Protein AF-A0A1Z1W593-F1 (afdb_monomer_lite)

Radius of gyration: 44.38 Å; chains: 1; bounding box: 66×49×146 Å

Structure (mmCIF, N/CA/C/O backbone):
data_AF-A0A1Z1W593-F1
#
_entry.id   AF-A0A1Z1W593-F1
#
loop_
_atom_site.group_PDB
_atom_site.id
_atom_site.type_symbol
_atom_site.label_atom_id
_atom_site.label_alt_id
_atom_site.label_comp_id
_atom_site.label_asym_id
_atom_site.label_entity_id
_atom_site.label_seq_id
_atom_site.pdbx_PDB_ins_code
_atom_site.Cartn_x
_atom_site.Cartn_y
_atom_site.Cartn_z
_atom_site.occupancy
_atom_site.B_iso_or_equiv
_atom_site.auth_seq_id
_atom_site.auth_comp_id
_atom_site.auth_asym_id
_atom_site.auth_atom_id
_atom_site.pdbx_PDB_model_num
ATOM 1 N N . MET A 1 1 ? 28.805 13.429 -65.434 1.00 44.75 1 MET A N 1
ATOM 2 C CA . MET A 1 1 ? 28.424 12.062 -65.014 1.00 44.75 1 MET A CA 1
ATOM 3 C C . MET A 1 1 ? 29.036 11.826 -63.631 1.00 44.75 1 MET A C 1
ATOM 5 O O . MET A 1 1 ? 30.224 11.563 -63.541 1.00 44.75 1 MET A O 1
ATOM 9 N N . PHE A 1 2 ? 28.294 12.066 -62.543 1.00 46.12 2 PHE A N 1
ATOM 10 C CA . PHE A 1 2 ? 28.848 11.975 -61.183 1.00 46.12 2 PHE A CA 1
ATOM 11 C C . P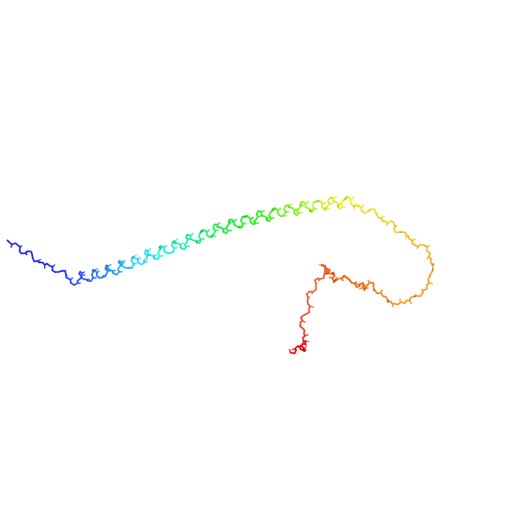HE A 1 2 ? 28.656 10.562 -60.634 1.00 46.12 2 PHE A C 1
ATOM 13 O O . PHE A 1 2 ? 27.530 10.134 -60.380 1.00 46.12 2 PHE A O 1
ATOM 20 N N . ALA A 1 3 ? 29.756 9.831 -60.462 1.00 52.62 3 ALA A N 1
ATOM 21 C CA . ALA A 1 3 ? 29.747 8.518 -59.836 1.00 52.62 3 ALA A CA 1
ATOM 22 C C . ALA A 1 3 ? 29.316 8.651 -58.364 1.00 52.62 3 ALA A C 1
ATOM 24 O O . ALA A 1 3 ? 30.081 9.098 -57.508 1.00 52.62 3 ALA A O 1
ATOM 25 N N . LYS A 1 4 ? 28.072 8.261 -58.056 1.00 55.56 4 LYS A N 1
ATOM 26 C CA . LYS A 1 4 ? 27.596 8.051 -56.680 1.00 55.56 4 LYS A CA 1
ATOM 27 C C . LYS A 1 4 ? 28.336 6.848 -56.089 1.00 55.56 4 LYS A C 1
ATOM 29 O O . LYS A 1 4 ? 27.862 5.716 -56.145 1.00 55.56 4 LYS A O 1
ATOM 34 N N . GLY A 1 5 ? 29.517 7.092 -55.528 1.00 55.59 5 GLY A N 1
ATOM 35 C CA . GLY A 1 5 ? 30.224 6.107 -54.718 1.00 55.59 5 GLY A CA 1
ATOM 36 C C . GLY A 1 5 ? 29.367 5.724 -53.511 1.00 55.59 5 GLY A C 1
ATOM 37 O O . GLY A 1 5 ? 28.984 6.586 -52.718 1.00 55.59 5 GLY A O 1
ATOM 38 N N . LYS A 1 6 ? 29.050 4.432 -53.372 1.00 60.06 6 LYS A N 1
ATOM 39 C CA . LYS A 1 6 ? 28.422 3.863 -52.172 1.00 60.06 6 LYS A CA 1
ATOM 40 C C . LYS A 1 6 ? 29.362 4.098 -50.984 1.00 60.06 6 LYS A C 1
ATOM 42 O O . LYS A 1 6 ? 30.270 3.302 -50.755 1.00 60.06 6 LYS A O 1
ATOM 47 N N . ARG A 1 7 ? 29.173 5.193 -50.238 1.00 63.38 7 ARG A N 1
ATOM 48 C CA . ARG A 1 7 ? 29.879 5.426 -48.970 1.00 63.38 7 ARG A CA 1
ATOM 49 C C . ARG A 1 7 ? 29.445 4.326 -48.004 1.00 63.38 7 ARG A C 1
ATOM 51 O O . ARG A 1 7 ? 28.331 4.358 -47.484 1.00 63.38 7 ARG A O 1
ATOM 58 N N . ARG A 1 8 ? 30.289 3.308 -47.819 1.00 63.28 8 ARG A N 1
ATOM 59 C CA . ARG A 1 8 ? 30.094 2.319 -46.756 1.00 63.28 8 ARG A CA 1
ATOM 60 C C . ARG A 1 8 ? 30.106 3.083 -45.434 1.00 63.28 8 ARG A C 1
ATOM 62 O O . ARG A 1 8 ? 30.942 3.962 -45.244 1.00 63.28 8 ARG A O 1
ATOM 69 N N . ALA A 1 9 ? 29.136 2.792 -44.573 1.00 65.44 9 ALA A N 1
ATOM 70 C CA . ALA A 1 9 ? 29.066 3.353 -43.233 1.00 65.44 9 ALA A CA 1
ATOM 71 C C . ALA A 1 9 ? 30.438 3.196 -42.553 1.00 65.44 9 ALA A C 1
ATOM 73 O O . ALA A 1 9 ? 30.936 2.077 -42.447 1.00 65.44 9 ALA A O 1
ATOM 74 N N . GLY A 1 10 ? 31.069 4.315 -42.185 1.00 75.50 10 GLY A N 1
ATOM 75 C CA . GLY A 1 10 ? 32.380 4.305 -41.541 1.00 75.50 10 GLY A CA 1
ATOM 76 C C . GLY A 1 10 ? 32.337 3.632 -40.161 1.00 75.50 10 GLY A C 1
ATOM 77 O O . GLY A 1 10 ? 31.246 3.438 -39.615 1.00 75.50 10 GLY A O 1
ATOM 78 N N . PRO A 1 11 ? 33.502 3.291 -39.584 1.00 74.19 11 PRO A N 1
ATOM 79 C CA . PRO A 1 11 ? 33.612 2.652 -38.266 1.00 74.19 11 PRO A CA 1
ATOM 80 C C . PRO A 1 11 ? 32.837 3.396 -37.163 1.00 74.19 11 PRO A C 1
ATOM 82 O O . PRO A 1 11 ? 32.210 2.755 -36.319 1.00 74.19 11 PRO A O 1
ATOM 85 N N . ASP A 1 12 ? 32.751 4.726 -37.241 1.00 83.62 12 ASP A N 1
ATOM 86 C CA . ASP A 1 12 ? 31.978 5.552 -36.304 1.00 83.62 12 ASP A CA 1
ATOM 87 C C . ASP A 1 12 ? 30.470 5.277 -36.352 1.00 83.62 12 ASP A C 1
ATOM 89 O O . ASP A 1 12 ? 29.800 5.276 -35.325 1.00 83.62 12 ASP A O 1
ATOM 93 N N . ASN A 1 13 ? 29.911 4.964 -37.524 1.00 87.06 13 ASN A N 1
ATOM 94 C CA . ASN A 1 13 ? 28.491 4.622 -37.641 1.00 87.06 13 ASN A CA 1
ATOM 95 C C . ASN A 1 13 ? 28.208 3.242 -37.027 1.00 87.06 13 ASN A C 1
ATOM 97 O O . ASN A 1 13 ? 27.169 3.031 -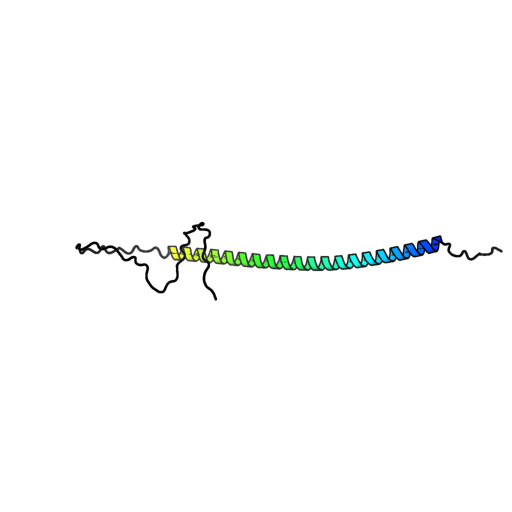36.406 1.00 87.06 13 ASN A O 1
ATOM 101 N N . THR A 1 14 ? 29.146 2.299 -37.145 1.00 87.88 14 THR A N 1
ATOM 102 C CA . THR A 1 14 ? 29.038 1.003 -36.461 1.00 87.88 14 THR A CA 1
ATOM 103 C C . THR A 1 14 ? 29.056 1.184 -34.944 1.00 87.88 14 THR A C 1
ATOM 105 O O . THR A 1 14 ? 28.209 0.606 -34.261 1.00 87.88 14 THR A O 1
ATOM 108 N N . ARG A 1 15 ? 29.947 2.043 -34.431 1.00 89.94 15 ARG A N 1
ATOM 109 C CA . ARG A 1 15 ? 30.009 2.399 -33.008 1.00 89.94 15 ARG A CA 1
ATOM 110 C C . ARG A 1 15 ? 28.716 3.057 -32.522 1.00 89.94 15 ARG A C 1
ATOM 112 O O . ARG A 1 15 ? 28.127 2.578 -31.559 1.00 89.94 15 ARG A O 1
ATOM 119 N N . LEU A 1 16 ? 28.219 4.076 -33.225 1.00 92.81 16 LEU A N 1
ATOM 120 C CA . LEU A 1 16 ? 26.972 4.764 -32.864 1.00 92.81 16 LEU A CA 1
ATOM 121 C C . LEU A 1 16 ? 25.762 3.821 -32.869 1.00 92.81 16 LEU A C 1
ATOM 123 O O . LEU A 1 16 ? 24.899 3.912 -32.003 1.00 92.81 16 LEU A O 1
ATOM 127 N N . ARG A 1 17 ? 25.695 2.867 -33.806 1.00 92.62 17 ARG A N 1
ATOM 128 C CA . ARG A 1 17 ? 24.638 1.839 -33.806 1.00 92.62 17 ARG A CA 1
ATOM 129 C C . ARG A 1 17 ? 24.736 0.915 -32.600 1.00 92.62 17 ARG A C 1
ATOM 131 O O . ARG A 1 17 ? 23.706 0.506 -32.073 1.00 92.62 17 ARG A O 1
ATOM 138 N N . GLN A 1 18 ? 25.947 0.559 -32.184 1.00 94.81 18 GLN A N 1
ATOM 139 C CA . GLN A 1 18 ? 26.154 -0.261 -30.996 1.00 94.81 18 GLN A CA 1
ATOM 140 C C . GLN A 1 18 ? 25.754 0.499 -29.727 1.00 94.81 18 GLN A C 1
ATOM 142 O O . GLN A 1 18 ? 25.011 -0.041 -28.912 1.00 94.81 18 GLN A O 1
ATOM 147 N N . GLU A 1 19 ? 26.175 1.756 -29.597 1.00 96.19 19 GLU A N 1
ATOM 148 C CA . GLU A 1 19 ? 25.792 2.631 -28.484 1.00 96.19 19 GLU A CA 1
ATOM 149 C C . GLU A 1 19 ? 24.270 2.842 -28.438 1.00 96.19 19 GLU A C 1
ATOM 151 O O . GLU A 1 19 ? 23.668 2.675 -27.378 1.00 96.19 19 GLU A O 1
ATOM 156 N N . ASN A 1 20 ? 23.620 3.079 -29.583 1.00 96.25 20 ASN A N 1
ATOM 157 C CA . ASN A 1 20 ? 22.160 3.183 -29.656 1.00 96.25 20 ASN A CA 1
ATOM 158 C C . ASN A 1 20 ? 21.459 1.900 -29.202 1.00 96.25 20 ASN A C 1
ATOM 160 O O . ASN A 1 20 ? 20.534 1.984 -28.403 1.00 96.25 20 ASN A O 1
ATOM 164 N N . ARG A 1 21 ? 21.923 0.713 -29.615 1.00 97.00 21 ARG A N 1
ATOM 165 C CA . ARG A 1 21 ? 21.344 -0.561 -29.139 1.00 97.00 21 ARG A CA 1
ATOM 166 C C . ARG A 1 21 ? 21.482 -0.729 -27.625 1.00 97.00 21 ARG A C 1
ATOM 168 O O . ARG A 1 21 ? 20.565 -1.223 -26.974 1.00 97.00 21 ARG A O 1
ATOM 175 N N . LEU A 1 22 ? 22.617 -0.318 -27.055 1.00 97.88 22 LEU A N 1
ATOM 176 C CA . LEU A 1 22 ? 22.827 -0.358 -25.605 1.00 97.88 22 LEU A CA 1
ATOM 177 C C . LEU A 1 22 ? 21.884 0.610 -24.879 1.00 97.88 22 LEU A C 1
ATOM 179 O O . LEU A 1 22 ? 21.287 0.244 -23.865 1.00 97.88 22 LEU A O 1
ATOM 183 N N . LEU A 1 23 ? 21.720 1.828 -25.400 1.00 97.94 23 LEU A N 1
ATOM 184 C CA . LEU A 1 23 ? 20.799 2.820 -24.846 1.00 97.94 23 LEU A CA 1
ATOM 185 C C . LEU A 1 23 ? 19.340 2.370 -24.961 1.00 97.94 23 LEU A C 1
ATOM 187 O O . LEU A 1 23 ? 18.603 2.472 -23.983 1.00 97.94 23 LEU A O 1
ATOM 191 N N . GLU A 1 24 ? 18.933 1.808 -26.097 1.00 98.12 24 GLU A N 1
ATOM 192 C CA . GLU A 1 24 ? 17.606 1.216 -26.294 1.00 98.12 24 GLU A CA 1
ATOM 193 C C . GLU A 1 24 ? 17.337 0.103 -25.275 1.00 98.12 24 GL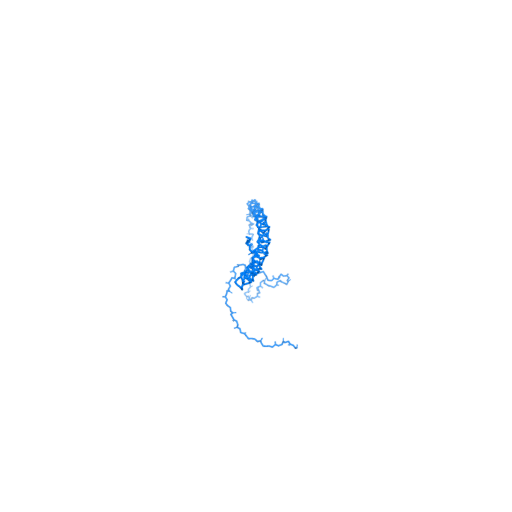U A C 1
ATOM 195 O O . GLU A 1 24 ? 16.286 0.100 -24.630 1.00 98.12 24 GLU A O 1
ATOM 200 N N . GLY A 1 25 ? 18.312 -0.787 -25.054 1.00 98.31 25 GLY A N 1
ATOM 201 C CA . GLY A 1 25 ? 18.230 -1.831 -24.031 1.00 98.31 25 GLY A CA 1
ATOM 202 C C . GLY A 1 25 ? 18.067 -1.263 -22.619 1.00 98.31 25 GLY A C 1
ATOM 203 O O . GLY A 1 25 ? 17.197 -1.706 -21.866 1.00 98.31 25 GLY A O 1
ATOM 204 N N . ARG A 1 26 ? 18.837 -0.225 -22.266 1.00 98.44 26 ARG A N 1
ATOM 205 C CA . ARG A 1 26 ? 18.705 0.455 -20.965 1.00 98.44 26 ARG A CA 1
ATOM 206 C C . ARG A 1 26 ? 17.350 1.140 -20.810 1.00 98.44 26 ARG A C 1
ATOM 208 O O . ARG A 1 26 ? 16.731 1.014 -19.759 1.00 98.44 26 ARG A O 1
ATOM 215 N N . ILE A 1 27 ? 16.863 1.830 -21.840 1.00 98.31 27 ILE A N 1
ATOM 216 C CA . ILE A 1 27 ? 15.545 2.480 -21.825 1.00 98.31 27 ILE A CA 1
ATOM 217 C C . ILE A 1 27 ? 14.440 1.435 -21.647 1.00 98.31 27 ILE A C 1
ATOM 219 O O . ILE A 1 27 ? 13.526 1.642 -20.845 1.00 98.31 27 ILE A O 1
ATOM 223 N N . ALA A 1 28 ? 14.520 0.305 -22.352 1.00 98.38 28 ALA A N 1
ATOM 224 C CA . ALA A 1 28 ? 13.571 -0.792 -22.198 1.00 98.38 28 ALA A CA 1
ATOM 225 C C . ALA A 1 28 ? 13.577 -1.344 -20.764 1.00 98.38 28 ALA A C 1
ATOM 227 O O . ALA A 1 28 ? 12.507 -1.518 -20.172 1.00 98.38 28 ALA A O 1
ATOM 228 N N . TRP A 1 29 ? 14.766 -1.530 -20.182 1.00 98.38 29 TRP A N 1
ATOM 229 C CA . TRP A 1 29 ? 14.920 -1.958 -18.794 1.00 98.38 29 TRP A CA 1
ATOM 230 C C . TRP A 1 29 ? 14.298 -0.960 -17.810 1.00 98.38 29 TRP A C 1
ATOM 232 O O . TRP A 1 29 ? 13.442 -1.353 -17.019 1.00 98.38 29 TRP A O 1
ATOM 242 N N . TYR A 1 30 ? 14.625 0.336 -17.907 1.00 98.56 30 TYR A N 1
ATOM 243 C CA . TYR A 1 30 ? 14.048 1.366 -17.033 1.00 98.56 30 TYR A CA 1
ATOM 244 C C . TYR A 1 30 ? 12.523 1.428 -17.155 1.00 98.56 30 TYR A C 1
ATOM 246 O O . TYR A 1 30 ? 11.827 1.510 -16.147 1.00 98.56 30 TYR A O 1
ATOM 254 N N . ARG A 1 31 ? 11.975 1.330 -18.373 1.00 98.56 31 ARG A N 1
ATOM 255 C CA . ARG A 1 31 ? 10.519 1.297 -18.590 1.00 98.56 31 ARG A CA 1
ATOM 256 C C . ARG A 1 31 ? 9.861 0.080 -17.951 1.00 98.56 31 ARG A C 1
ATOM 258 O O . ARG A 1 31 ? 8.740 0.195 -17.464 1.00 98.56 31 ARG A O 1
ATOM 265 N N . SER A 1 32 ? 10.512 -1.080 -17.996 1.00 98.25 32 SER A N 1
ATOM 266 C CA . SER A 1 32 ? 10.015 -2.282 -17.323 1.00 98.25 32 SER A CA 1
ATOM 267 C C . SER A 1 32 ? 10.067 -2.114 -15.809 1.00 98.25 32 SER A C 1
ATOM 269 O O . SER A 1 32 ? 9.083 -2.376 -15.128 1.00 98.25 32 SER A O 1
ATOM 271 N N . HIS A 1 33 ? 11.186 -1.610 -15.291 1.00 98.38 33 HIS A N 1
ATOM 272 C CA . HIS A 1 33 ? 11.375 -1.402 -13.863 1.00 98.38 33 HIS A CA 1
ATOM 273 C C . HIS A 1 33 ? 10.365 -0.398 -13.289 1.00 98.38 33 HIS A C 1
ATOM 275 O O . HIS A 1 33 ? 9.721 -0.678 -12.282 1.00 98.38 33 HIS A O 1
ATOM 281 N N . LEU A 1 34 ? 10.144 0.729 -13.973 1.00 98.44 34 LEU A N 1
ATOM 282 C CA . LEU A 1 34 ? 9.137 1.719 -13.581 1.00 98.44 34 LEU A CA 1
ATOM 283 C C . LEU A 1 34 ? 7.713 1.152 -13.600 1.00 98.44 34 LEU A C 1
ATOM 285 O O . LEU A 1 34 ? 6.913 1.507 -12.738 1.00 98.44 34 LEU A O 1
ATOM 289 N N . ARG A 1 35 ? 7.394 0.248 -14.538 1.00 98.44 35 ARG A N 1
ATOM 290 C CA . ARG A 1 35 ? 6.106 -0.464 -14.535 1.00 98.44 35 ARG A CA 1
ATOM 291 C C . ARG A 1 35 ? 5.951 -1.325 -13.283 1.00 98.44 35 ARG A C 1
ATOM 293 O O . ARG A 1 35 ? 4.942 -1.188 -12.599 1.00 98.44 35 ARG A O 1
ATOM 300 N N . THR A 1 36 ? 6.967 -2.115 -12.937 1.00 98.38 36 THR A N 1
ATOM 301 C CA . THR A 1 36 ? 6.961 -2.940 -11.720 1.00 98.38 36 THR A CA 1
ATOM 302 C C . THR A 1 36 ? 6.820 -2.092 -10.456 1.00 98.38 36 THR A C 1
ATOM 304 O O . THR A 1 36 ? 5.976 -2.383 -9.613 1.00 98.38 36 THR A O 1
ATOM 307 N N . VAL A 1 37 ? 7.583 -1.002 -10.328 1.00 98.38 37 VAL A N 1
ATOM 308 C CA . VAL A 1 37 ? 7.454 -0.093 -9.175 1.00 98.38 37 VAL A CA 1
ATOM 309 C C . VAL A 1 37 ? 6.059 0.542 -9.130 1.00 98.38 37 VAL A C 1
ATOM 311 O O . VAL A 1 37 ? 5.456 0.629 -8.063 1.00 98.38 37 VAL A O 1
ATOM 314 N N . GLY A 1 38 ? 5.495 0.926 -10.278 1.00 98.44 38 GLY A N 1
ATOM 315 C CA . GLY A 1 38 ? 4.128 1.444 -10.361 1.00 98.44 38 GLY A CA 1
ATOM 316 C C . GLY A 1 38 ? 3.055 0.426 -9.952 1.00 98.44 38 GLY A C 1
ATOM 317 O O . GLY A 1 38 ? 2.056 0.791 -9.334 1.00 98.44 38 GLY A O 1
ATOM 318 N N . GLU A 1 39 ? 3.235 -0.856 -10.266 1.00 98.44 39 GLU A N 1
ATOM 319 C CA . GLU A 1 39 ? 2.356 -1.945 -9.809 1.00 98.44 39 GLU A CA 1
ATOM 320 C C . GLU A 1 39 ? 2.452 -2.163 -8.296 1.00 98.44 39 GLU A C 1
ATOM 322 O O . GLU A 1 39 ? 1.421 -2.259 -7.621 1.00 98.44 39 GLU A O 1
ATOM 327 N N . LEU A 1 40 ? 3.671 -2.162 -7.751 1.00 98.44 40 LEU A N 1
ATOM 328 C CA . LEU A 1 40 ? 3.898 -2.270 -6.310 1.00 98.44 40 LEU A CA 1
ATOM 329 C C . LEU A 1 40 ? 3.259 -1.099 -5.557 1.00 98.44 40 LEU A C 1
ATOM 331 O O . LEU A 1 40 ? 2.528 -1.324 -4.595 1.00 98.44 40 LEU A O 1
ATOM 335 N N . ASN A 1 41 ? 3.447 0.133 -6.035 1.00 98.50 41 ASN A N 1
ATOM 336 C CA . ASN A 1 41 ? 2.847 1.319 -5.420 1.00 98.50 41 ASN A CA 1
ATOM 337 C C . ASN A 1 41 ? 1.317 1.262 -5.426 1.00 98.50 41 ASN A C 1
ATOM 339 O O . ASN A 1 41 ? 0.700 1.519 -4.397 1.00 98.50 41 ASN A O 1
ATOM 343 N N . ARG A 1 42 ? 0.693 0.866 -6.543 1.00 98.38 42 ARG A N 1
ATOM 344 C CA . ARG A 1 42 ? -0.770 0.691 -6.605 1.00 98.38 42 ARG A CA 1
ATOM 345 C C . ARG A 1 42 ? -1.265 -0.355 -5.610 1.00 98.38 42 ARG A C 1
ATOM 347 O O . ARG A 1 42 ? -2.276 -0.144 -4.951 1.00 98.38 42 ARG A O 1
ATOM 354 N N . THR A 1 43 ? -0.530 -1.454 -5.465 1.00 98.44 43 THR A N 1
ATOM 355 C CA . THR A 1 43 ? -0.869 -2.511 -4.502 1.00 98.44 43 THR A CA 1
ATOM 356 C C . THR A 1 43 ? -0.755 -2.019 -3.060 1.00 98.44 43 THR A C 1
ATOM 358 O O . THR A 1 43 ? -1.613 -2.326 -2.235 1.00 98.44 43 THR A O 1
ATOM 361 N N . LEU A 1 44 ? 0.293 -1.257 -2.741 1.00 98.31 44 LEU A N 1
ATOM 362 C CA . LEU A 1 44 ? 0.481 -0.691 -1.405 1.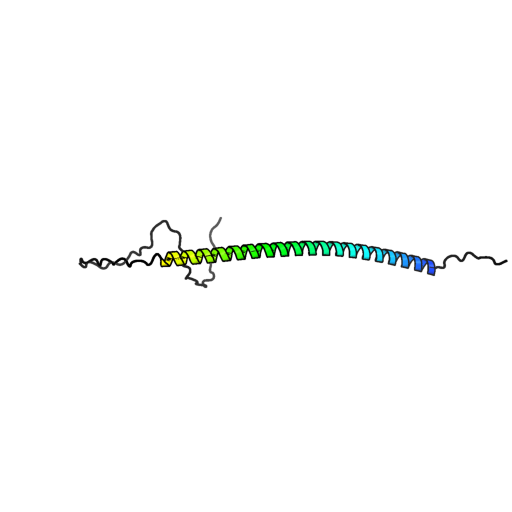00 98.31 44 LEU A CA 1
ATOM 363 C C . LEU A 1 44 ? -0.588 0.351 -1.068 1.00 98.31 44 LEU A C 1
ATOM 365 O O . LEU A 1 44 ? -1.103 0.324 0.045 1.00 98.31 44 LEU A O 1
ATOM 369 N N . LEU A 1 45 ? -0.967 1.202 -2.025 1.00 98.44 45 LEU A N 1
ATOM 370 C CA . LEU A 1 45 ? -2.057 2.165 -1.850 1.00 98.44 45 LEU A CA 1
ATOM 371 C C . LEU A 1 45 ? -3.389 1.462 -1.570 1.00 98.44 45 LEU A C 1
ATOM 373 O O . LEU A 1 45 ? -4.024 1.760 -0.567 1.00 98.44 45 LEU A O 1
ATOM 377 N N . ALA A 1 46 ? -3.751 0.448 -2.363 1.00 97.94 46 ALA A N 1
ATOM 378 C CA . ALA A 1 46 ? -4.974 -0.322 -2.125 1.00 97.94 46 ALA A CA 1
ATOM 379 C C . ALA A 1 46 ? -4.984 -0.995 -0.736 1.00 97.94 46 ALA A C 1
ATOM 381 O O . ALA A 1 46 ? -6.015 -1.071 -0.072 1.00 97.94 46 ALA A O 1
ATOM 382 N N . ARG A 1 47 ? -3.826 -1.473 -0.260 1.00 98.12 47 ARG A N 1
ATOM 383 C CA . ARG A 1 47 ? -3.701 -2.030 1.099 1.00 98.12 47 ARG A CA 1
ATOM 384 C C . ARG A 1 47 ? -3.844 -0.965 2.183 1.00 98.12 47 ARG A C 1
ATOM 386 O O . ARG A 1 47 ? -4.433 -1.261 3.218 1.00 98.12 47 ARG A O 1
ATOM 393 N N . ALA A 1 48 ? -3.306 0.232 1.960 1.00 98.00 48 ALA A N 1
ATOM 394 C CA . ALA A 1 48 ? -3.441 1.346 2.891 1.00 98.00 48 ALA A CA 1
ATOM 395 C C . ALA A 1 48 ? -4.907 1.782 3.018 1.00 98.00 48 ALA A C 1
ATOM 397 O O . ALA A 1 48 ? -5.407 1.872 4.133 1.00 98.00 48 ALA A O 1
ATOM 398 N N . GLU A 1 49 ? -5.621 1.920 1.899 1.00 98.06 49 GLU A N 1
ATOM 399 C CA . GLU A 1 49 ? -7.054 2.252 1.883 1.00 98.06 49 GLU A CA 1
ATOM 400 C C . GLU A 1 49 ? -7.892 1.222 2.662 1.00 98.06 4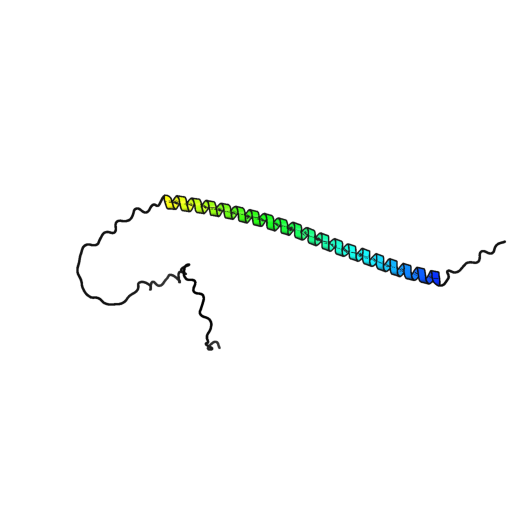9 GLU A C 1
ATOM 402 O O . GLU A 1 49 ? -8.740 1.582 3.482 1.00 98.06 49 GLU A O 1
ATOM 407 N N . LEU A 1 50 ? -7.619 -0.075 2.474 1.00 98.06 50 LEU A N 1
ATOM 408 C CA . LEU A 1 50 ? -8.280 -1.133 3.246 1.00 98.06 50 LEU A CA 1
ATOM 409 C C . LEU A 1 50 ? -7.958 -1.047 4.743 1.00 98.06 50 LEU A C 1
ATOM 411 O O . LEU A 1 50 ? -8.849 -1.226 5.575 1.00 98.06 50 LEU A O 1
ATOM 415 N N . ALA A 1 51 ? -6.700 -0.778 5.098 1.00 97.94 51 ALA A N 1
ATOM 416 C CA . ALA A 1 51 ? -6.291 -0.634 6.491 1.00 97.94 51 ALA A CA 1
ATOM 417 C C . ALA A 1 51 ? -6.967 0.573 7.160 1.00 97.94 51 ALA A C 1
ATOM 419 O O . ALA A 1 51 ? -7.440 0.456 8.290 1.00 97.94 51 ALA A O 1
ATOM 420 N N . GLU A 1 52 ? -7.075 1.703 6.462 1.00 98.00 52 GLU A N 1
ATOM 421 C CA . GLU A 1 52 ? -7.790 2.886 6.945 1.00 98.00 52 GLU A CA 1
ATOM 422 C C . GLU A 1 52 ? -9.277 2.594 7.176 1.00 98.00 52 GLU A C 1
ATOM 424 O O . GLU A 1 52 ? -9.811 2.942 8.233 1.00 98.00 52 GLU A O 1
ATOM 429 N N . GLY A 1 53 ? -9.928 1.875 6.255 1.00 97.56 53 GLY A N 1
ATOM 430 C CA . GLY A 1 53 ? -11.312 1.425 6.433 1.00 97.56 53 GLY A CA 1
ATOM 431 C C . GLY A 1 53 ? -11.493 0.511 7.652 1.00 97.56 53 GLY A C 1
ATOM 432 O O . GLY A 1 53 ? -12.423 0.689 8.443 1.00 97.56 53 GLY A O 1
ATOM 433 N N . LEU A 1 54 ? -10.573 -0.434 7.868 1.00 98.25 54 LEU A N 1
ATOM 434 C CA . LEU A 1 54 ? -10.586 -1.297 9.054 1.00 98.25 54 LEU A CA 1
ATOM 435 C C . LEU A 1 54 ? -10.398 -0.499 10.351 1.00 98.25 54 LEU A C 1
ATOM 437 O O . LEU A 1 54 ? -11.103 -0.744 11.327 1.00 98.25 54 LEU A O 1
ATOM 441 N N . ILE A 1 55 ? -9.503 0.488 10.365 1.00 98.06 55 ILE A N 1
ATOM 442 C CA . ILE A 1 55 ? -9.314 1.360 11.531 1.00 98.06 55 ILE A CA 1
ATOM 443 C C . ILE A 1 55 ? -10.585 2.173 11.807 1.00 98.06 55 ILE A C 1
ATOM 445 O O . ILE A 1 55 ? -10.989 2.291 12.964 1.00 98.06 55 ILE A O 1
ATOM 449 N N . ALA A 1 56 ? -11.235 2.710 10.772 1.00 97.69 56 ALA A N 1
ATOM 450 C CA . ALA A 1 56 ? -12.478 3.466 10.919 1.00 97.69 56 ALA A CA 1
ATOM 451 C C . ALA A 1 56 ? -13.596 2.611 11.539 1.00 97.69 56 ALA A C 1
ATOM 453 O O . ALA A 1 56 ? -14.189 3.008 12.541 1.00 97.69 56 ALA A O 1
ATOM 454 N N . THR A 1 57 ? -13.817 1.402 11.015 1.00 98.00 57 THR A N 1
ATOM 455 C CA . THR A 1 57 ? -14.823 0.472 11.565 1.00 98.00 57 THR A CA 1
ATOM 456 C C . THR A 1 57 ? -14.511 0.041 13.001 1.00 98.00 57 THR A C 1
ATOM 458 O O . THR A 1 57 ? -15.411 -0.051 13.835 1.00 98.00 57 THR A O 1
ATOM 461 N N . GLN A 1 58 ? -13.236 -0.183 13.335 1.00 97.94 58 GLN A N 1
ATOM 462 C CA . GLN A 1 58 ? -12.833 -0.500 14.707 1.00 97.94 58 GLN A CA 1
ATOM 463 C C . GLN A 1 58 ? -13.079 0.665 15.668 1.00 97.94 58 GLN A C 1
ATOM 465 O O . GLN A 1 58 ? -13.520 0.432 16.793 1.00 97.94 58 GLN A O 1
ATOM 470 N N . ARG A 1 59 ? -12.825 1.906 15.236 1.00 98.25 59 ARG A N 1
ATOM 471 C CA . ARG A 1 59 ? -13.120 3.108 16.031 1.00 98.25 59 ARG A CA 1
ATOM 472 C C . ARG A 1 59 ? -14.611 3.222 16.324 1.00 98.25 59 ARG A C 1
ATOM 474 O O . ARG A 1 59 ? -14.979 3.314 17.487 1.00 98.25 59 ARG A O 1
ATOM 481 N N . GLU A 1 60 ? -15.457 3.081 15.308 1.00 98.06 60 GLU A N 1
ATOM 482 C CA . GLU A 1 60 ? -16.914 3.111 15.482 1.00 98.06 60 GLU A CA 1
ATOM 483 C C . GLU A 1 60 ? -17.412 2.015 16.443 1.00 98.06 60 GLU A C 1
ATOM 485 O O . GLU A 1 60 ? -18.271 2.251 17.301 1.00 98.06 60 GLU A O 1
ATOM 490 N N . ALA A 1 61 ? -16.836 0.812 16.357 1.00 97.94 61 ALA A N 1
ATOM 491 C CA . ALA A 1 61 ? -17.157 -0.277 17.273 1.00 97.94 61 ALA A CA 1
ATOM 492 C C . ALA A 1 61 ? -16.734 0.026 18.722 1.00 97.94 61 ALA A C 1
ATOM 494 O O . ALA A 1 61 ? -17.459 -0.326 19.657 1.00 97.94 61 ALA A O 1
ATOM 495 N N . LEU A 1 62 ? -15.575 0.660 18.927 1.00 98.06 62 LEU A N 1
ATOM 496 C CA . LEU A 1 62 ? -15.115 1.082 20.252 1.00 98.06 62 LEU A CA 1
ATOM 497 C C . LEU A 1 62 ? -15.998 2.193 20.824 1.00 98.06 62 LEU A C 1
ATOM 499 O O . LEU A 1 62 ? -16.405 2.084 21.979 1.00 98.06 62 LEU A O 1
ATOM 503 N N . ASP A 1 63 ? -16.367 3.184 20.015 1.00 98.19 63 ASP A N 1
ATOM 504 C CA . ASP A 1 63 ? -17.253 4.277 20.426 1.00 98.19 63 ASP A CA 1
ATOM 505 C C . ASP A 1 63 ? -18.633 3.744 20.834 1.00 98.19 63 ASP A C 1
ATOM 507 O O . ASP A 1 63 ? -19.166 4.088 21.892 1.00 98.19 63 ASP A O 1
ATOM 511 N N . SER A 1 64 ? -19.178 2.806 20.055 1.00 97.88 64 SER A N 1
ATOM 512 C CA . SER A 1 64 ? -20.445 2.134 20.368 1.00 97.88 64 SER A CA 1
ATOM 513 C C . SER A 1 64 ? -20.381 1.358 21.688 1.00 97.88 64 SER A C 1
ATOM 515 O O . SER A 1 64 ? -21.319 1.386 22.491 1.00 97.88 64 SER A O 1
ATOM 517 N N . ARG A 1 65 ? -19.264 0.665 21.946 1.00 97.94 65 ARG A N 1
ATOM 518 C CA . ARG A 1 65 ? -19.039 -0.054 23.210 1.00 97.94 65 ARG A CA 1
ATOM 519 C C . ARG A 1 65 ? -18.892 0.909 24.383 1.00 97.94 65 ARG A C 1
ATOM 521 O O . ARG A 1 65 ? -19.497 0.660 25.422 1.00 97.94 65 ARG A O 1
ATOM 528 N N . ALA A 1 66 ? -18.152 2.001 24.213 1.00 97.81 66 ALA A N 1
ATOM 529 C CA . ALA A 1 66 ? -17.988 3.030 25.235 1.00 97.81 66 ALA A CA 1
ATOM 530 C C . ALA A 1 66 ? -19.338 3.661 25.610 1.00 97.81 66 ALA A C 1
ATOM 532 O O . ALA A 1 66 ? -19.664 3.760 26.793 1.00 97.81 66 ALA A O 1
ATOM 533 N N . ALA A 1 67 ? -20.179 3.977 24.620 1.00 97.75 67 ALA A N 1
ATOM 534 C CA . ALA A 1 67 ? -21.533 4.473 24.856 1.00 97.75 67 ALA A CA 1
ATOM 535 C C . ALA A 1 67 ? -22.397 3.459 25.626 1.00 97.75 67 ALA A C 1
ATOM 537 O O . ALA A 1 67 ? -23.143 3.833 26.534 1.00 97.75 67 ALA A O 1
ATOM 538 N N . ARG A 1 68 ? -22.278 2.163 25.304 1.00 97.56 68 ARG A N 1
ATOM 539 C CA . ARG A 1 68 ? -23.001 1.105 26.020 1.00 97.56 68 ARG A CA 1
ATOM 540 C C . ARG A 1 68 ? -22.533 0.956 27.466 1.00 97.56 68 ARG A C 1
ATOM 542 O O . ARG A 1 68 ? -23.378 0.748 28.331 1.00 97.56 68 ARG A O 1
ATOM 549 N N . ILE A 1 69 ? -21.230 1.058 27.720 1.00 97.50 69 ILE A N 1
ATOM 550 C CA . ILE A 1 69 ? -20.667 1.026 29.076 1.00 97.50 69 ILE A CA 1
ATOM 551 C C . ILE A 1 69 ? -21.206 2.205 29.887 1.00 97.50 69 ILE A C 1
ATOM 553 O O . ILE A 1 69 ? -21.810 1.974 30.928 1.00 97.50 69 ILE A O 1
ATOM 557 N N . ALA A 1 70 ? -21.122 3.430 29.362 1.00 96.94 70 ALA A N 1
ATOM 558 C CA . ALA A 1 70 ? -21.624 4.625 30.047 1.00 96.94 70 ALA A CA 1
ATOM 559 C C . ALA A 1 70 ? -23.135 4.555 30.352 1.00 96.94 70 ALA A C 1
ATOM 561 O O . ALA A 1 70 ? -23.608 5.056 31.370 1.00 96.94 70 ALA A O 1
ATOM 562 N N . GLU A 1 71 ? -23.921 3.938 29.466 1.00 96.38 71 GLU A N 1
ATOM 563 C CA . GLU A 1 71 ? -25.341 3.674 29.711 1.00 96.38 71 GLU A CA 1
ATOM 564 C C . GLU A 1 71 ? -25.558 2.646 30.832 1.00 96.38 71 GLU A C 1
ATOM 566 O O . GLU A 1 71 ? -26.439 2.829 31.671 1.00 96.38 71 GLU A O 1
ATOM 571 N N . LEU A 1 72 ? -24.777 1.563 30.857 1.00 96.19 72 LEU A N 1
ATOM 572 C CA . LEU A 1 72 ? -24.864 0.554 31.913 1.00 96.19 72 LEU A CA 1
ATOM 573 C C . LEU A 1 72 ? -24.426 1.119 33.268 1.00 96.19 72 LEU A C 1
ATOM 575 O O . LEU A 1 72 ? -25.104 0.861 34.257 1.00 96.19 72 LEU A O 1
ATOM 579 N N . GLU A 1 73 ? -23.369 1.929 33.308 1.00 95.38 73 GLU A N 1
ATOM 580 C CA . GLU A 1 73 ? -22.917 2.633 34.514 1.00 95.38 73 GLU A CA 1
ATOM 581 C C . GLU A 1 73 ? -24.020 3.538 35.073 1.00 95.38 73 GLU A C 1
ATOM 583 O O . GLU A 1 73 ? -24.351 3.436 36.251 1.00 95.38 73 GLU A O 1
ATOM 588 N N . ARG A 1 74 ? -24.685 4.334 34.220 1.00 93.88 74 ARG A N 1
ATOM 589 C CA . ARG A 1 74 ? -25.834 5.162 34.636 1.00 93.88 74 ARG A CA 1
ATOM 590 C C . ARG A 1 74 ? -26.986 4.341 35.217 1.00 93.88 74 ARG A C 1
ATOM 592 O O . ARG A 1 74 ? -27.631 4.778 36.165 1.00 93.88 74 ARG A O 1
ATOM 599 N N . ARG A 1 75 ? -27.261 3.157 34.662 1.00 93.25 75 ARG A N 1
ATOM 600 C CA . ARG A 1 75 ? -28.300 2.255 35.193 1.00 93.25 75 ARG A CA 1
ATOM 601 C C . ARG A 1 75 ? -27.908 1.651 36.533 1.00 93.25 75 ARG A C 1
ATOM 603 O O . ARG A 1 75 ? -28.773 1.527 37.393 1.00 93.25 75 ARG A O 1
ATOM 610 N N . VAL A 1 76 ? -26.643 1.264 36.690 1.00 91.81 76 VAL A N 1
ATOM 611 C CA . VAL A 1 76 ? -26.122 0.739 37.957 1.00 91.81 76 VAL A CA 1
ATOM 612 C C . VAL A 1 76 ? -26.225 1.809 39.037 1.00 91.81 76 VAL A C 1
ATOM 614 O O . VAL A 1 76 ? -26.797 1.521 40.084 1.00 91.81 76 VAL A O 1
ATOM 617 N N . GLU A 1 77 ? -25.797 3.040 38.754 1.00 88.25 77 GLU A N 1
ATOM 618 C CA . GLU A 1 77 ? -25.904 4.167 39.690 1.00 88.25 77 GLU A CA 1
ATOM 619 C C . GLU A 1 77 ? -27.362 4.418 40.105 1.00 88.25 77 GLU A C 1
ATOM 621 O O . GLU A 1 77 ? -27.686 4.388 41.289 1.00 88.25 77 GLU A O 1
ATOM 626 N N . ALA A 1 78 ? -28.278 4.524 39.134 1.00 83.69 78 ALA A N 1
ATOM 627 C CA . ALA A 1 78 ? -29.703 4.713 39.412 1.00 83.69 78 ALA A CA 1
ATOM 628 C C . ALA A 1 78 ? -30.324 3.549 40.212 1.00 83.69 78 ALA A C 1
ATOM 630 O O . ALA A 1 78 ? -31.232 3.754 41.017 1.00 83.69 78 ALA A O 1
ATOM 631 N N . SER A 1 79 ? -29.855 2.313 40.001 1.00 75.81 79 SER A N 1
ATOM 632 C CA . SER A 1 79 ? -30.299 1.159 40.790 1.00 75.81 79 SER A CA 1
ATOM 633 C C . SER A 1 79 ? -29.710 1.145 42.203 1.00 75.81 79 SER A C 1
ATOM 635 O O . SER A 1 79 ? -30.407 0.746 43.131 1.00 75.81 79 SER A O 1
ATOM 637 N N . GLY A 1 80 ? -28.475 1.630 42.372 1.00 68.88 80 GLY A N 1
ATOM 638 C CA . GLY A 1 80 ? -27.798 1.771 43.659 1.00 68.88 80 GLY A CA 1
ATOM 639 C C . GLY A 1 80 ? -28.445 2.838 44.540 1.00 68.88 80 GLY A C 1
ATOM 640 O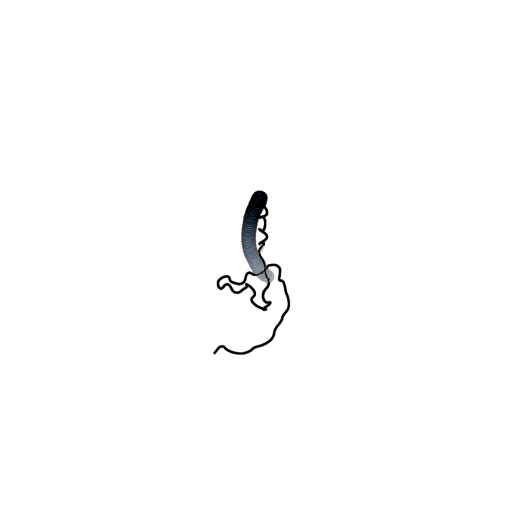 O . GLY A 1 80 ? -28.664 2.588 45.723 1.00 68.88 80 GLY A O 1
ATOM 641 N N . GLU A 1 81 ? -28.852 3.969 43.954 1.00 59.53 81 GLU A N 1
ATOM 642 C CA . GLU A 1 81 ? -29.624 5.022 44.635 1.00 59.53 81 GLU A CA 1
ATOM 643 C C . GLU A 1 81 ? -31.024 4.552 45.071 1.00 59.53 81 GLU A C 1
ATOM 645 O O . GLU A 1 81 ? -31.546 5.017 46.083 1.00 59.53 81 GLU A O 1
ATOM 650 N N . ALA A 1 82 ? -31.642 3.605 44.354 1.00 54.38 82 ALA A N 1
ATOM 651 C CA . ALA A 1 82 ? -32.922 3.014 44.755 1.00 54.38 82 ALA A CA 1
ATOM 652 C C . ALA A 1 82 ? -32.782 2.014 45.922 1.00 54.38 82 ALA A C 1
ATOM 654 O O . ALA A 1 82 ? -33.736 1.799 46.673 1.00 54.38 82 ALA A O 1
ATOM 655 N N . THR A 1 83 ? -31.597 1.431 46.109 1.00 52.84 83 THR A N 1
ATOM 656 C CA . THR A 1 83 ? -31.226 0.601 47.264 1.00 52.84 83 THR A CA 1
ATOM 657 C C . THR A 1 83 ? -30.437 1.413 48.289 1.00 52.84 83 THR A C 1
ATOM 659 O O . THR A 1 83 ? -29.319 1.057 48.651 1.00 52.84 83 THR A O 1
ATOM 662 N N . VAL A 1 84 ? -31.013 2.503 48.805 1.00 48.03 84 VAL A N 1
ATOM 663 C CA . VAL A 1 84 ? -30.560 3.028 50.101 1.00 48.03 84 VAL A CA 1
ATOM 664 C C . VAL A 1 84 ? -30.827 1.934 51.130 1.00 48.03 84 VAL A C 1
ATOM 666 O O . VAL A 1 84 ? -31.978 1.654 51.470 1.00 48.03 84 VAL A O 1
ATOM 669 N N . GLU A 1 85 ? -29.758 1.281 51.581 1.00 49.19 85 GLU A N 1
ATOM 670 C CA . GLU A 1 85 ? -29.786 0.340 52.691 1.00 49.19 85 GLU A CA 1
ATOM 671 C C . GLU A 1 85 ? -30.466 1.013 53.886 1.00 49.19 85 GLU A C 1
ATOM 673 O O . GLU A 1 85 ? -29.916 1.916 54.516 1.00 49.19 85 GLU A O 1
ATOM 678 N N . THR A 1 86 ? -31.679 0.577 54.224 1.00 44.53 86 THR A N 1
ATOM 679 C CA . THR A 1 86 ? -32.197 0.759 55.578 1.00 44.53 86 THR A CA 1
ATOM 680 C C . THR A 1 86 ? -31.188 0.106 56.520 1.00 44.53 86 THR A C 1
ATOM 682 O O . THR A 1 86 ? -31.032 -1.117 56.437 1.00 44.53 86 THR A O 1
ATOM 685 N N . PRO A 1 87 ? -30.491 0.860 57.390 1.00 47.88 87 PRO A N 1
ATOM 686 C CA . PRO A 1 87 ? -29.537 0.265 58.309 1.00 47.88 87 PRO A CA 1
ATOM 687 C C . PRO A 1 87 ? -30.291 -0.731 59.186 1.00 47.88 87 PRO A C 1
ATOM 689 O O . PRO A 1 87 ? -31.203 -0.357 59.926 1.00 47.88 87 PRO A O 1
ATOM 692 N N . ILE A 1 88 ? -29.941 -2.011 59.063 1.00 56.97 88 ILE A N 1
ATOM 693 C CA . ILE A 1 88 ? -30.478 -3.069 59.915 1.00 56.97 88 ILE A CA 1
ATOM 694 C C . ILE A 1 88 ? -30.074 -2.703 61.350 1.00 56.97 88 ILE A C 1
ATOM 696 O O . ILE A 1 88 ? -28.874 -2.603 61.623 1.00 56.97 88 ILE A O 1
ATOM 700 N N . PRO A 1 89 ? -31.023 -2.471 62.276 1.00 46.69 89 PRO A N 1
ATOM 701 C CA . PRO A 1 89 ? -30.668 -2.218 63.658 1.00 46.69 89 PRO A CA 1
ATOM 702 C C . PRO A 1 89 ? -29.991 -3.476 64.198 1.00 46.69 89 PRO A C 1
ATOM 704 O O . PRO A 1 89 ? -30.623 -4.525 64.319 1.00 46.69 89 PRO A O 1
ATOM 707 N N . LEU A 1 90 ? -28.695 -3.377 64.498 1.00 55.22 90 LEU A N 1
ATOM 708 C CA . LEU A 1 90 ? -27.971 -4.416 65.219 1.00 55.22 90 LEU A CA 1
ATOM 709 C C . LEU A 1 90 ? -28.666 -4.600 66.572 1.00 55.22 90 LEU A C 1
ATOM 711 O O . LEU A 1 90 ? -28.556 -3.751 67.460 1.00 55.22 90 LEU A O 1
ATOM 715 N N . LEU A 1 91 ? -29.419 -5.693 66.709 1.00 43.66 91 LEU A N 1
ATOM 716 C CA . LEU A 1 91 ? -29.949 -6.150 67.985 1.00 43.66 91 LEU A CA 1
ATOM 717 C C . LEU A 1 91 ? -28.751 -6.397 68.900 1.00 43.66 91 LEU A C 1
ATOM 719 O O . LEU A 1 91 ? -27.941 -7.296 68.695 1.00 43.66 91 LEU A O 1
ATOM 723 N N . ARG A 1 92 ? -28.596 -5.500 69.869 1.00 42.25 92 ARG A N 1
ATOM 724 C CA . ARG A 1 92 ? -27.560 -5.558 70.887 1.00 42.25 92 ARG A CA 1
ATOM 725 C C . ARG A 1 92 ? -27.914 -6.712 71.820 1.00 42.25 92 ARG A C 1
ATOM 727 O O . ARG A 1 92 ? -28.738 -6.537 72.719 1.00 42.25 92 ARG A O 1
ATOM 734 N N . ASP A 1 93 ? -27.309 -7.873 71.588 1.00 39.91 93 ASP A N 1
ATOM 735 C CA . ASP A 1 93 ? -27.492 -9.042 72.442 1.00 39.91 93 ASP A CA 1
ATOM 736 C C . ASP A 1 93 ? -27.141 -8.689 73.889 1.00 39.91 93 ASP A C 1
ATOM 738 O O . ASP A 1 93 ? -26.006 -8.386 74.264 1.00 39.91 93 ASP A O 1
ATOM 742 N N . THR A 1 94 ? -28.193 -8.661 74.695 1.00 43.09 94 THR A N 1
ATOM 743 C CA . THR A 1 94 ? -28.184 -8.389 76.122 1.00 43.09 94 THR A CA 1
ATOM 744 C C . THR A 1 94 ? -28.377 -9.724 76.828 1.00 43.09 94 THR A C 1
ATOM 746 O O . THR A 1 94 ? -29.495 -10.094 77.156 1.00 43.09 94 THR A O 1
ATOM 749 N N . SER A 1 95 ? -27.290 -10.463 77.063 1.00 35.03 95 SER A N 1
ATOM 750 C CA . SER A 1 95 ? -27.228 -11.501 78.107 1.00 35.03 95 SER A CA 1
ATOM 751 C C . SER A 1 95 ? -25.788 -11.993 78.312 1.00 35.03 95 SER A C 1
ATOM 753 O O . SER A 1 95 ? -25.197 -12.614 77.435 1.00 35.03 95 SER A O 1
ATOM 755 N N . ALA A 1 96 ? -25.239 -11.670 79.484 1.00 35.16 96 ALA A N 1
ATOM 756 C CA . ALA A 1 96 ? -23.923 -12.029 80.037 1.00 35.16 96 ALA A CA 1
ATOM 757 C C . ALA A 1 96 ? -23.808 -13.549 80.383 1.00 35.16 96 ALA A C 1
ATOM 759 O O . ALA A 1 96 ? -24.815 -14.236 80.214 1.00 35.16 96 ALA A O 1
ATOM 760 N N . PRO A 1 97 ? -22.700 -14.104 80.957 1.00 41.50 97 PRO A N 1
ATOM 761 C CA . PRO A 1 97 ? -21.456 -13.487 81.443 1.00 41.50 97 PRO A CA 1
ATOM 762 C C . PRO A 1 97 ? -20.142 -14.216 81.048 1.00 41.50 97 PRO A C 1
ATOM 764 O O . PRO A 1 97 ? -20.114 -15.217 80.343 1.00 41.50 97 PRO A O 1
ATOM 767 N N . ALA A 1 98 ? -19.028 -13.663 81.532 1.00 43.88 98 ALA A N 1
ATOM 768 C CA . ALA A 1 98 ? -17.651 -14.092 81.316 1.00 43.88 98 ALA A CA 1
ATOM 769 C C . ALA A 1 98 ? -17.350 -15.570 81.649 1.00 43.88 98 ALA A C 1
ATOM 771 O O . ALA A 1 98 ? -17.584 -16.036 82.765 1.00 43.88 98 ALA A O 1
ATOM 772 N N . SER A 1 99 ? -16.662 -16.253 80.731 1.00 37.69 99 SER A N 1
ATOM 773 C CA . SER A 1 99 ? -15.637 -17.241 81.078 1.00 37.69 99 SER A CA 1
ATOM 774 C C . SER A 1 99 ? -14.637 -17.442 79.942 1.00 37.69 99 SER A C 1
ATOM 776 O O . SER A 1 99 ? -14.997 -17.800 78.830 1.00 37.69 99 SER A O 1
ATOM 778 N N . GLN A 1 100 ? -13.370 -17.253 80.309 1.00 33.94 100 GLN A N 1
ATOM 779 C CA . GLN A 1 100 ? -12.171 -17.852 79.724 1.00 33.94 100 GLN A CA 1
ATOM 780 C C . GLN A 1 100 ? -11.694 -17.371 78.343 1.00 33.94 100 GLN A C 1
ATOM 782 O O . GLN A 1 100 ? -12.131 -17.801 77.281 1.00 33.94 100 GLN A O 1
ATOM 787 N N . ALA A 1 101 ? -10.663 -16.524 78.400 1.00 40.09 101 ALA A N 1
ATOM 788 C CA . ALA A 1 101 ? -9.731 -16.280 77.315 1.00 40.09 101 ALA A CA 1
ATOM 789 C C . ALA A 1 101 ? -9.021 -17.582 76.898 1.00 40.09 101 ALA A C 1
ATOM 791 O O . ALA A 1 101 ? -8.412 -18.257 77.728 1.00 40.09 101 ALA A O 1
ATOM 792 N N . GLY A 1 102 ? -9.052 -17.884 75.600 1.00 35.03 102 GLY A N 1
ATOM 793 C CA . GLY A 1 102 ? -8.194 -18.865 74.938 1.00 35.03 102 GLY A CA 1
ATOM 794 C C . GLY A 1 102 ? -7.872 -18.375 73.520 1.00 35.03 102 GLY A C 1
ATOM 795 O O . GLY A 1 102 ? -8.795 -17.958 72.816 1.00 35.03 102 GLY A O 1
ATOM 796 N N . PRO A 1 103 ? -6.599 -18.344 73.084 1.00 41.47 103 PRO A N 1
ATOM 797 C CA . PRO A 1 103 ? -6.242 -17.814 71.777 1.00 41.47 103 PRO A CA 1
ATOM 798 C C . PRO A 1 103 ? -6.422 -18.891 70.700 1.00 41.47 103 PRO A C 1
ATOM 800 O O . PRO A 1 103 ? -5.895 -19.992 70.825 1.00 41.47 103 PRO A O 1
ATOM 803 N N . GLY A 1 104 ? -7.101 -18.547 69.603 1.00 47.22 104 GLY A N 1
ATOM 804 C CA . GLY A 1 104 ? -6.892 -19.220 68.318 1.00 47.22 104 GLY A CA 1
ATOM 805 C C . GLY A 1 104 ? -8.113 -19.879 67.679 1.00 47.22 104 GLY A C 1
ATOM 806 O O . GLY A 1 104 ? -8.375 -21.059 67.888 1.00 47.22 104 GLY A O 1
ATOM 807 N N . ARG A 1 105 ? -8.742 -19.154 66.745 1.00 45.03 105 ARG A N 1
ATOM 808 C CA . ARG A 1 105 ? -8.996 -19.659 65.383 1.00 45.03 105 ARG A CA 1
ATOM 809 C C . ARG A 1 105 ? -9.441 -18.517 64.459 1.00 45.03 105 ARG A C 1
ATOM 811 O O . ARG A 1 105 ? -10.527 -17.980 64.659 1.00 45.03 105 ARG A O 1
ATOM 818 N N . PRO A 1 106 ? -8.640 -18.120 63.458 1.00 49.81 106 PRO A N 1
ATOM 819 C CA . PRO A 1 106 ? -9.107 -17.196 62.437 1.00 49.81 106 PRO A CA 1
ATOM 820 C C . PRO A 1 106 ? -10.028 -17.915 61.436 1.00 49.81 106 PRO A C 1
ATOM 822 O O . PRO A 1 106 ? -9.807 -19.069 61.067 1.00 49.81 106 PRO A O 1
ATOM 825 N N . LEU A 1 107 ? -11.070 -17.207 61.005 1.00 46.72 107 LEU A N 1
ATOM 826 C CA . LEU A 1 107 ? -12.228 -17.671 60.230 1.00 46.72 107 LEU A CA 1
ATOM 827 C C . LEU A 1 107 ? -11.929 -17.952 58.733 1.00 46.72 107 LEU A C 1
ATOM 829 O O . LEU A 1 107 ? -12.819 -17.830 57.900 1.00 46.72 107 LEU A O 1
ATOM 833 N N . TRP A 1 108 ? -10.688 -18.295 58.361 1.00 51.19 108 TRP A N 1
ATOM 834 C CA . TRP A 1 108 ? -10.237 -18.337 56.952 1.00 51.19 108 TRP A CA 1
ATOM 835 C C . TRP A 1 108 ? -10.020 -19.741 56.371 1.00 51.19 108 TRP A C 1
ATOM 837 O O . TRP A 1 108 ? -9.365 -19.891 55.346 1.00 51.19 108 TRP A O 1
ATOM 847 N N . HIS A 1 109 ? -10.590 -20.782 56.976 1.00 42.00 109 HIS A N 1
ATOM 848 C CA . HIS A 1 109 ? -10.621 -22.117 56.371 1.00 42.00 109 HIS A CA 1
ATOM 849 C C . HIS A 1 109 ? -12.061 -22.562 56.107 1.00 42.00 109 HIS A C 1
ATOM 851 O O . HIS A 1 109 ? -12.595 -23.433 56.790 1.00 42.00 109 HIS A O 1
ATOM 857 N N . MET A 1 110 ? -12.678 -21.971 55.083 1.00 41.69 110 MET A N 1
ATOM 858 C CA . MET A 1 110 ? -13.713 -22.657 54.309 1.00 41.69 110 MET A CA 1
ATOM 859 C C . MET A 1 110 ? -13.054 -23.287 53.072 1.00 41.69 110 MET A C 1
ATOM 861 O O . MET A 1 110 ? -12.414 -22.567 52.304 1.00 41.69 110 MET A O 1
ATOM 865 N N . PRO A 1 111 ? -13.170 -24.608 52.850 1.00 40.75 111 PRO A N 1
ATOM 866 C CA . PRO A 1 111 ? -12.698 -25.230 51.624 1.00 40.75 111 PRO A CA 1
ATOM 867 C C . PRO A 1 111 ? -13.740 -24.982 50.525 1.00 40.75 111 PRO A C 1
ATOM 869 O O . PRO A 1 111 ? -14.881 -25.418 50.650 1.00 40.75 111 PRO A O 1
ATOM 872 N N . GLY A 1 112 ? -13.364 -24.274 49.458 1.00 47.72 112 GLY A N 1
ATOM 873 C CA . GLY A 1 112 ? -14.216 -24.156 48.265 1.00 47.72 112 GLY A CA 1
ATOM 874 C C . GLY A 1 112 ? -14.129 -22.852 47.475 1.00 47.72 112 GLY A C 1
ATOM 875 O O . GLY A 1 112 ? -14.671 -22.794 46.378 1.00 47.72 112 GLY A O 1
ATOM 876 N N . ILE A 1 113 ? -13.442 -21.822 47.970 1.00 45.12 113 ILE A N 1
ATOM 877 C CA . ILE A 1 113 ? -13.280 -20.556 47.244 1.00 45.12 113 ILE A CA 1
ATOM 878 C C . ILE A 1 113 ? -11.782 -20.329 47.043 1.00 45.12 113 ILE A C 1
ATOM 880 O O . ILE A 1 113 ? -11.029 -20.197 48.006 1.00 45.12 113 ILE A O 1
ATOM 884 N N . GLY A 1 114 ? -11.345 -20.371 45.781 1.00 48.41 114 GLY A N 1
ATOM 885 C CA . GLY A 1 114 ? -9.975 -20.040 45.390 1.00 48.41 114 GLY A CA 1
ATOM 886 C C . GLY A 1 114 ? -9.598 -18.612 45.807 1.00 48.41 114 GLY A C 1
ATOM 887 O O . GLY A 1 114 ? -10.477 -17.816 46.138 1.00 48.41 114 GLY A O 1
ATOM 888 N N . PRO A 1 115 ? -8.301 -18.268 45.825 1.00 53.34 115 PRO A N 1
ATOM 889 C CA . PRO A 1 115 ? -7.843 -17.007 46.396 1.00 53.34 115 PRO A CA 1
ATOM 890 C C . PRO A 1 115 ? -8.482 -15.810 45.679 1.00 53.34 115 PRO A C 1
ATOM 892 O O . PRO A 1 115 ? -8.280 -15.601 44.483 1.00 53.34 115 PRO A O 1
ATOM 895 N N . VAL A 1 116 ? -9.245 -15.011 46.428 1.00 51.78 116 VAL A N 1
ATOM 896 C CA . VAL A 1 116 ? -9.729 -13.703 45.980 1.00 51.78 116 VAL A CA 1
ATOM 897 C C . VAL A 1 116 ? -8.533 -12.754 46.000 1.00 51.78 116 VAL A C 1
ATOM 899 O O . VAL A 1 116 ? -8.037 -12.388 47.065 1.00 51.78 116 VAL A O 1
ATOM 902 N N . LEU A 1 117 ? -8.041 -12.387 44.817 1.00 49.66 117 LEU A N 1
ATOM 903 C CA . LEU A 1 117 ? -7.039 -11.337 44.662 1.00 49.66 117 LEU A CA 1
ATOM 904 C C . LEU A 1 117 ? -7.649 -10.009 45.125 1.00 49.66 117 LEU A C 1
ATOM 906 O O . LEU A 1 117 ? -8.612 -9.520 44.538 1.00 49.66 117 LEU A O 1
ATOM 910 N N . ASN A 1 118 ? -7.091 -9.431 46.185 1.00 45.97 118 ASN A N 1
ATOM 911 C CA . ASN A 1 118 ? -7.445 -8.092 46.634 1.00 45.97 118 ASN A CA 1
ATOM 912 C C . ASN A 1 118 ? -6.770 -7.058 45.703 1.00 45.97 118 ASN A C 1
ATOM 914 O O . ASN A 1 118 ? -5.538 -7.045 45.634 1.00 45.97 118 ASN A O 1
ATOM 918 N N . PRO A 1 119 ? -7.518 -6.177 45.009 1.00 46.16 119 PRO A N 1
ATOM 919 C CA . PRO A 1 119 ? -6.952 -5.219 44.054 1.00 46.16 119 PRO A CA 1
ATOM 920 C C . PRO A 1 119 ? -6.114 -4.093 44.697 1.00 46.16 119 PRO A C 1
ATOM 922 O O . PRO A 1 119 ? -5.626 -3.222 43.984 1.00 46.16 119 PRO A O 1
ATOM 925 N N . GLY A 1 120 ? -5.915 -4.103 46.022 1.00 47.75 120 GLY A N 1
ATOM 926 C CA . GLY A 1 120 ? -5.084 -3.131 46.747 1.00 47.75 120 GLY A CA 1
ATOM 927 C C . GLY A 1 120 ? -3.663 -3.583 47.120 1.00 47.75 120 GLY A C 1
ATOM 928 O O . GLY A 1 120 ? -2.924 -2.786 47.693 1.00 47.75 120 GLY A O 1
ATOM 929 N N . GLN A 1 121 ? -3.247 -4.824 46.835 1.00 41.44 121 GLN A N 1
ATOM 930 C CA . GLN A 1 121 ? -1.897 -5.311 47.172 1.00 41.44 121 GLN A CA 1
ATOM 931 C C . GLN A 1 121 ? -0.970 -5.344 45.949 1.00 41.44 121 GLN A C 1
ATOM 933 O O . GLN A 1 121 ? -0.668 -6.391 45.385 1.00 41.44 121 GLN A O 1
ATOM 938 N N . THR A 1 122 ? -0.449 -4.180 45.565 1.00 49.28 122 THR A N 1
ATOM 939 C CA . THR A 1 122 ? 0.830 -4.099 44.847 1.00 49.28 122 THR A CA 1
ATOM 940 C C . THR A 1 122 ? 1.972 -4.131 45.854 1.00 49.28 122 THR A C 1
ATOM 942 O O . THR A 1 122 ? 2.273 -3.120 46.483 1.00 49.28 122 THR A O 1
ATOM 945 N N . SER A 1 123 ? 2.660 -5.266 45.961 1.00 43.78 123 SER A N 1
ATOM 946 C CA . SER A 1 123 ? 4.047 -5.297 46.427 1.00 43.78 123 SER A CA 1
ATOM 947 C C . SER A 1 123 ? 4.925 -5.814 45.294 1.00 43.78 123 SER A C 1
ATOM 949 O O . SER A 1 123 ? 5.046 -7.015 45.062 1.00 43.78 123 SER A O 1
ATOM 951 N N . TRP A 1 124 ? 5.531 -4.877 44.568 1.00 37.38 124 TRP A N 1
ATOM 952 C CA . TRP A 1 124 ? 6.771 -5.136 43.853 1.00 37.38 124 TRP A CA 1
ATOM 953 C C . TRP A 1 124 ? 7.859 -5.457 44.883 1.00 37.38 124 TRP A C 1
ATOM 955 O O . TRP A 1 124 ? 8.094 -4.653 45.781 1.00 37.38 124 TRP A O 1
ATOM 965 N N . GLY A 1 125 ? 8.534 -6.598 44.731 1.00 36.31 125 GLY A N 1
ATOM 966 C CA . GLY A 1 125 ? 9.816 -6.856 45.392 1.00 36.31 125 GLY A CA 1
ATOM 967 C C . GLY A 1 125 ? 9.891 -8.141 46.210 1.00 36.31 125 GLY A C 1
ATOM 968 O O . GLY A 1 125 ? 9.740 -8.114 47.421 1.00 36.31 125 GLY A O 1
ATOM 969 N N . ALA A 1 126 ? 10.247 -9.240 45.548 1.00 40.50 126 ALA A N 1
ATOM 970 C CA . ALA A 1 126 ? 11.238 -10.186 46.061 1.00 40.50 126 ALA A CA 1
ATOM 971 C C . ALA A 1 126 ? 11.770 -10.984 44.867 1.00 40.50 126 ALA A C 1
ATOM 973 O O . ALA A 1 126 ? 11.148 -11.919 44.367 1.00 40.50 126 ALA A O 1
ATOM 974 N N . ALA A 1 127 ? 12.897 -10.508 44.348 1.00 37.22 127 ALA A N 1
ATOM 975 C CA . ALA A 1 127 ? 13.715 -11.238 43.404 1.00 37.22 127 ALA A CA 1
ATOM 976 C C . ALA A 1 127 ? 14.215 -12.549 44.033 1.00 37.22 127 ALA A C 1
ATOM 978 O O . ALA A 1 127 ? 14.434 -12.595 45.237 1.00 37.22 127 ALA A O 1
ATOM 979 N N . ARG A 1 128 ? 14.397 -13.552 43.160 1.00 39.44 128 ARG A N 1
ATOM 980 C CA . ARG A 1 128 ? 15.409 -14.626 43.180 1.00 39.44 128 ARG A CA 1
ATOM 981 C C . ARG A 1 128 ? 15.904 -15.090 44.555 1.00 39.44 128 ARG A C 1
ATOM 983 O O . ARG A 1 128 ? 16.622 -14.356 45.212 1.00 39.44 128 ARG A O 1
ATOM 990 N N . ASP A 1 129 ? 15.688 -16.369 44.861 1.00 36.56 129 ASP A N 1
ATOM 991 C CA . ASP A 1 129 ? 16.806 -17.319 44.906 1.00 36.56 129 ASP A CA 1
ATOM 992 C C . ASP A 1 129 ? 16.346 -18.789 45.016 1.00 36.56 129 ASP A C 1
ATOM 994 O O . ASP A 1 129 ? 15.438 -19.135 45.762 1.00 36.56 129 ASP A O 1
ATOM 998 N N . THR A 1 130 ? 16.979 -19.592 44.153 1.00 40.78 130 THR A N 1
ATOM 999 C CA . THR A 1 130 ? 17.446 -20.984 44.308 1.00 40.78 130 THR A CA 1
ATOM 1000 C C . THR A 1 130 ? 16.563 -22.092 44.907 1.00 40.78 130 THR A C 1
ATOM 1002 O O . THR A 1 130 ? 16.277 -22.141 46.096 1.00 40.78 130 THR A O 1
ATOM 1005 N N . ALA A 1 131 ? 16.299 -23.097 44.061 1.00 37.56 131 ALA A N 1
ATOM 1006 C CA . ALA A 1 131 ? 16.509 -24.540 44.292 1.00 37.56 131 ALA A CA 1
ATOM 1007 C C . ALA A 1 131 ? 16.052 -25.252 42.999 1.00 37.56 131 ALA A C 1
ATOM 1009 O O . ALA A 1 131 ? 14.872 -25.247 42.668 1.00 37.56 131 ALA A O 1
ATOM 1010 N N . GLU A 1 132 ? 16.933 -25.638 42.072 1.00 41.34 132 GLU A N 1
ATOM 1011 C CA . GLU A 1 132 ? 17.635 -26.932 42.088 1.00 41.34 132 GLU A CA 1
ATOM 1012 C C . GLU A 1 132 ? 16.846 -28.053 42.782 1.00 41.34 132 GLU A C 1
ATOM 1014 O O . GLU A 1 132 ? 16.737 -28.087 44.003 1.00 41.34 132 GLU A O 1
ATOM 1019 N N . GLY A 1 133 ? 16.344 -29.001 41.986 1.00 40.06 133 GLY A N 1
ATOM 1020 C CA . GLY A 1 133 ? 15.884 -30.297 42.475 1.00 40.06 133 GLY A CA 1
ATOM 1021 C C . GLY A 1 133 ? 14.549 -30.754 41.894 1.00 40.06 133 GLY A C 1
ATOM 1022 O O . GLY A 1 133 ? 13.513 -30.175 42.186 1.00 40.06 133 GLY A O 1
ATOM 1023 N N . ALA A 1 134 ? 14.605 -31.877 41.175 1.00 36.47 134 ALA A N 1
ATOM 1024 C CA . ALA A 1 134 ? 13.498 -32.767 40.815 1.00 36.47 134 ALA A CA 1
ATOM 1025 C C . ALA A 1 134 ? 12.663 -32.417 39.568 1.00 36.47 134 ALA A C 1
ATOM 1027 O O . ALA A 1 134 ? 11.571 -31.868 39.652 1.00 36.47 134 ALA A O 1
ATOM 1028 N N . ALA A 1 135 ? 13.114 -32.916 38.417 1.00 39.72 135 ALA A N 1
ATOM 1029 C CA . ALA A 1 135 ? 12.275 -33.782 37.588 1.00 39.72 135 ALA A CA 1
ATOM 1030 C C . ALA A 1 135 ? 13.175 -34.675 36.722 1.00 39.72 135 ALA A C 1
ATOM 1032 O O . ALA A 1 135 ? 14.122 -34.195 36.104 1.00 39.72 135 ALA A O 1
ATOM 1033 N N . SER A 1 136 ? 12.888 -35.971 36.814 1.00 43.81 136 SER A N 1
ATOM 1034 C CA . SER A 1 136 ? 13.580 -37.143 36.272 1.00 43.81 136 SER A CA 1
ATOM 1035 C C . SER A 1 136 ? 13.693 -37.209 34.754 1.00 43.81 136 SER A C 1
ATOM 1037 O O . SER A 1 136 ? 12.835 -36.617 34.065 1.00 43.81 136 SER A O 1
#

Secondary structure (DSSP, 8-state):
-------PPPHHHHHHHHHHHHHHHHHHHHHHHHHHHHHHHHHHHHHHHHHHHHHHHHHHHHHHHHHHHHHHHHHHHHHHHH------------------------S---TT------TT----------------

Sequence (136 aa):
MFAKGKRRAGPDNTRLRQENRLLEGRIAWYRSHLRTVGELNRTLLARAELAEGLIATQREALDSRAARIAELERRVEASGEATVETPIPLLRDTSAPASQAGPGRPLWHMPGIGPVLNPGQTSWGAARDTAEGAAS

Organism: NCBI:txid67267

Foldseek 3Di:
DDPPPPPDDDPVNVVVVVVVVVVVVVVVVVVVVVVVVVVVVVVVVVVVVVVVVVVVVVVVVVVVVVVVVVVVVVVVVVVVVVCPDPPDPPPPDPDDDDDDDDDDDDPPDDPDDPDDDDPPDDDDDDDDDDDDDDDD

pLDDT: mean 71.59, std 25.62, range [33.94, 98.56]